Protein AF-A0A8H9R124-F1 (afdb_monomer)

Mean predicted aligned error: 13.08 Å

Radius of gyration: 15.52 Å; Cα contacts (8 Å, |Δi|>4): 54; chains: 1; bounding box: 39×44×35 Å

Foldseek 3Di:
DLVVLLVVLCVQACVCCLVDPVSDHDDPVQCPPPVNVVCSSVSVRGDDPPDDDDPDPPPVPPDDDDDDPPDDPCVVPPD

Solvent-accessible surface area (backbone atoms only — not comparable to full-atom values): 5152 Å² total; per-residue (Å²): 111,66,67,62,50,24,54,50,34,40,75,57,6,47,52,46,65,19,68,45,102,76,56,50,57,71,49,70,80,59,40,72,36,70,76,45,38,49,40,37,53,75,40,79,55,49,65,73,95,65,91,72,95,64,101,60,91,72,77,74,84,88,70,78,84,79,78,74,72,97,66,69,69,71,75,76,64,77,121

pLDDT: mean 74.24, std 21.97, range [34.84, 95.31]

Structure (mmCIF, N/CA/C/O backbone):
data_AF-A0A8H9R124-F1
#
_entry.id   AF-A0A8H9R124-F1
#
loop_
_atom_site.group_PDB
_atom_site.id
_atom_site.type_symbol
_atom_site.label_atom_id
_atom_site.label_alt_id
_atom_site.label_comp_id
_atom_site.label_asym_id
_atom_site.label_entity_id
_atom_site.label_seq_id
_atom_site.pdbx_PDB_ins_code
_atom_site.Cartn_x
_atom_site.Cartn_y
_atom_site.Cartn_z
_atom_site.occupancy
_atom_site.B_iso_or_equiv
_atom_site.auth_seq_id
_atom_site.auth_comp_id
_atom_site.auth_asym_id
_atom_site.auth_atom_id
_atom_site.pdbx_PDB_model_num
ATOM 1 N N . GLU A 1 1 ? -15.642 -1.864 9.818 1.00 78.81 1 GLU A N 1
ATOM 2 C CA . GLU A 1 1 ? -15.037 -0.582 9.373 1.00 78.81 1 GLU A CA 1
ATOM 3 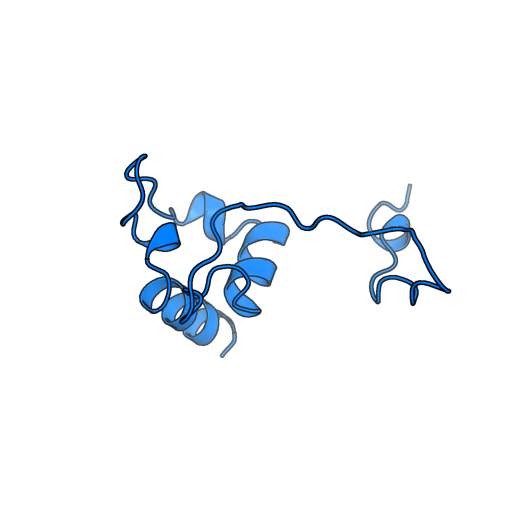C C . GLU A 1 1 ? -13.700 -0.717 8.629 1.00 78.81 1 GLU A C 1
ATOM 5 O O . GLU A 1 1 ? -13.430 0.098 7.754 1.00 78.81 1 GLU A O 1
ATOM 10 N N . ASN A 1 2 ? -12.881 -1.746 8.897 1.00 90.38 2 ASN A N 1
ATOM 11 C CA . ASN A 1 2 ? -11.545 -1.911 8.290 1.00 90.38 2 ASN A CA 1
ATOM 12 C C . ASN A 1 2 ? -11.520 -1.845 6.752 1.00 90.38 2 ASN A C 1
ATOM 14 O O . ASN A 1 2 ? -10.645 -1.205 6.181 1.00 90.38 2 ASN A O 1
ATOM 18 N N . VAL A 1 3 ? -12.496 -2.451 6.071 1.00 91.44 3 VAL A N 1
ATOM 19 C CA . VAL A 1 3 ? -12.554 -2.443 4.597 1.00 91.44 3 VAL A CA 1
ATOM 20 C C . VAL A 1 3 ? -12.763 -1.030 4.044 1.00 91.44 3 VAL A C 1
ATOM 22 O O . VAL A 1 3 ? -12.053 -0.620 3.133 1.00 91.44 3 VAL A O 1
ATOM 25 N N . ILE A 1 4 ? -13.667 -0.246 4.640 1.00 94.31 4 ILE A N 1
ATOM 26 C CA . ILE A 1 4 ? -13.918 1.147 4.234 1.00 94.31 4 ILE A CA 1
ATOM 27 C C . ILE A 1 4 ? -12.661 1.997 4.454 1.00 94.31 4 ILE A C 1
ATOM 29 O O . ILE A 1 4 ? -12.290 2.794 3.593 1.00 94.31 4 ILE A O 1
ATOM 33 N N . LYS A 1 5 ? -11.955 1.785 5.574 1.00 94.25 5 LYS A N 1
ATOM 34 C CA . LYS A 1 5 ? -10.674 2.451 5.851 1.00 94.25 5 LYS A CA 1
ATOM 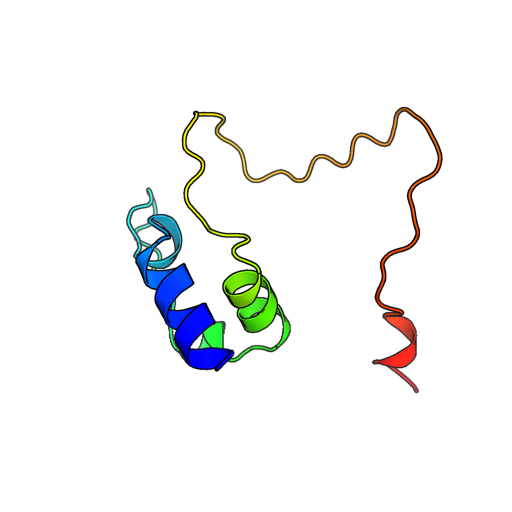35 C C . LYS A 1 5 ? -9.606 2.097 4.810 1.00 94.25 5 LYS A C 1
ATOM 37 O O . LYS A 1 5 ? -8.923 2.994 4.324 1.00 94.25 5 LYS A O 1
ATOM 42 N N . ALA A 1 6 ? -9.483 0.824 4.435 1.00 93.06 6 ALA A N 1
ATOM 43 C CA . ALA A 1 6 ? -8.552 0.391 3.394 1.00 93.06 6 ALA A CA 1
ATOM 44 C C . ALA A 1 6 ? -8.877 1.033 2.032 1.00 93.06 6 ALA A C 1
ATOM 46 O O . ALA A 1 6 ? -7.976 1.533 1.364 1.00 93.06 6 ALA A O 1
ATOM 47 N N . ILE A 1 7 ? -10.160 1.107 1.655 1.00 94.19 7 ILE A N 1
ATOM 48 C CA . ILE A 1 7 ? -10.608 1.789 0.428 1.00 94.19 7 ILE A CA 1
ATOM 49 C C . ILE A 1 7 ? -10.260 3.283 0.466 1.00 94.19 7 ILE A C 1
ATOM 51 O O . ILE A 1 7 ? -9.752 3.826 -0.514 1.00 94.19 7 ILE A O 1
ATOM 55 N N . LYS A 1 8 ? -10.462 3.951 1.608 1.00 94.56 8 LYS A N 1
ATOM 56 C CA . LYS A 1 8 ? -10.063 5.354 1.782 1.00 94.56 8 LYS A CA 1
ATOM 57 C C . LYS A 1 8 ? -8.553 5.540 1.591 1.00 94.56 8 LYS A C 1
ATOM 59 O O . LYS A 1 8 ? -8.143 6.442 0.867 1.00 94.56 8 LYS A O 1
ATOM 64 N N . ASN A 1 9 ? -7.737 4.656 2.166 1.00 93.31 9 ASN A N 1
ATOM 65 C CA . ASN A 1 9 ? -6.282 4.696 2.005 1.00 93.31 9 ASN A CA 1
ATOM 66 C C . ASN A 1 9 ? -5.834 4.451 0.551 1.00 93.31 9 ASN A C 1
ATOM 68 O O . ASN A 1 9 ? -4.847 5.042 0.125 1.00 93.31 9 ASN A O 1
ATOM 72 N N . ILE A 1 10 ? -6.558 3.632 -0.226 1.00 94.19 10 ILE A N 1
ATOM 73 C CA . ILE A 1 10 ? -6.322 3.489 -1.675 1.00 94.19 10 ILE A CA 1
ATOM 74 C C . ILE A 1 10 ? -6.552 4.826 -2.385 1.00 94.19 10 ILE A C 1
ATOM 76 O O . ILE A 1 10 ? -5.718 5.247 -3.183 1.00 94.19 10 ILE A O 1
ATOM 80 N N . ASN A 1 11 ? -7.647 5.524 -2.071 1.00 92.62 11 ASN A N 1
ATOM 81 C CA . ASN A 1 11 ? -7.967 6.811 -2.694 1.00 92.62 11 ASN A CA 1
ATOM 82 C C . ASN A 1 11 ? -6.926 7.908 -2.383 1.00 92.62 11 ASN A C 1
ATOM 84 O O . ASN A 1 11 ? -6.672 8.790 -3.206 1.00 92.62 11 ASN A O 1
ATOM 88 N N . GLU A 1 12 ? -6.299 7.825 -1.210 1.00 91.62 12 GLU A N 1
ATOM 89 C CA . GLU A 1 12 ? -5.239 8.726 -0.738 1.00 91.62 12 GLU A CA 1
ATOM 90 C C . GLU A 1 12 ? -3.830 8.360 -1.252 1.00 91.62 12 GLU A C 1
ATOM 92 O O . GLU A 1 12 ? -2.873 9.048 -0.911 1.00 91.62 12 GLU A O 1
ATOM 97 N N . SER A 1 13 ? -3.678 7.297 -2.052 1.00 92.06 13 SER A N 1
ATOM 98 C CA . SER A 1 13 ? -2.378 6.834 -2.554 1.00 92.06 13 SER A CA 1
ATOM 99 C C . SER A 1 13 ? -2.273 6.965 -4.069 1.00 92.06 13 SER A C 1
ATOM 101 O O . SER A 1 13 ? -2.935 6.244 -4.821 1.00 92.06 13 SER A O 1
ATOM 103 N N . SER A 1 14 ? -1.392 7.842 -4.540 1.00 91.56 14 SER A N 1
ATOM 104 C CA . SER A 1 14 ? -1.046 7.977 -5.956 1.00 91.56 14 SER A CA 1
ATOM 105 C C . SER A 1 14 ? -0.477 6.667 -6.510 1.00 91.56 14 SER A C 1
ATOM 107 O O . SER A 1 14 ? -0.838 6.249 -7.610 1.00 91.56 14 SER A O 1
ATOM 109 N N . PHE A 1 15 ? 0.327 5.941 -5.723 1.00 92.94 15 PHE A N 1
ATOM 110 C CA . PHE A 1 15 ? 0.873 4.644 -6.130 1.00 92.94 15 PHE A CA 1
ATOM 111 C C . PHE A 1 15 ? -0.214 3.587 -6.362 1.00 92.94 15 PHE A C 1
ATOM 113 O O . PHE A 1 15 ? -0.217 2.965 -7.422 1.00 92.94 15 PHE A O 1
ATOM 120 N N . LEU A 1 16 ? -1.139 3.394 -5.410 1.00 94.12 16 LEU A N 1
ATOM 121 C CA . LEU A 1 16 ? -2.204 2.383 -5.526 1.00 94.12 16 LEU A CA 1
ATOM 122 C C . LEU A 1 16 ? -3.196 2.714 -6.655 1.00 94.12 16 LEU A C 1
ATOM 124 O O . LEU A 1 16 ? -3.789 1.803 -7.233 1.00 94.12 16 LEU A O 1
ATOM 128 N N . LYS A 1 17 ? -3.339 3.999 -7.004 1.00 93.81 17 LYS A N 1
ATOM 129 C CA . LYS A 1 17 ? -4.152 4.488 -8.131 1.00 93.81 17 LYS A CA 1
ATOM 130 C C . LYS A 1 17 ? -3.440 4.452 -9.490 1.00 93.81 17 LYS A C 1
ATOM 132 O O . LYS A 1 17 ? -4.028 4.873 -10.480 1.00 93.81 17 LYS A O 1
ATOM 137 N N . GLY A 1 18 ? -2.190 3.993 -9.562 1.00 91.00 18 GLY A N 1
ATOM 138 C CA . GLY A 1 18 ? -1.431 3.959 -10.817 1.00 91.00 18 GLY A CA 1
ATOM 139 C C . GLY A 1 18 ? -0.876 5.291 -11.283 1.00 91.00 18 GLY A C 1
ATOM 140 O O . GLY A 1 18 ? -0.398 5.385 -12.406 1.00 91.00 18 GLY A O 1
ATOM 141 N N . GLN A 1 19 ? -0.834 6.300 -10.419 1.00 88.94 19 GLN A N 1
ATOM 142 C CA . GLN A 1 19 ? -0.134 7.559 -10.667 1.00 88.94 19 GLN A CA 1
ATOM 143 C C . GLN A 1 19 ? 1.369 7.377 -10.373 1.00 88.94 19 GLN A C 1
ATOM 145 O O . GLN A 1 19 ? 1.954 8.050 -9.528 1.00 88.94 19 GLN A O 1
ATOM 150 N N . ASN A 1 20 ? 1.986 6.393 -11.033 1.00 85.25 20 ASN A N 1
ATOM 151 C CA . ASN A 1 20 ? 3.402 6.045 -10.928 1.00 85.25 20 ASN A CA 1
ATOM 152 C C . ASN A 1 20 ? 3.976 5.742 -12.324 1.00 85.25 20 ASN A C 1
ATOM 154 O O . ASN A 1 20 ? 3.230 5.472 -13.259 1.00 85.25 20 ASN A O 1
ATOM 158 N N . ASN A 1 21 ? 5.305 5.716 -12.470 1.00 85.69 21 ASN A N 1
ATOM 159 C CA . ASN A 1 21 ? 5.980 5.536 -13.771 1.00 85.69 21 ASN A CA 1
ATOM 160 C C . ASN A 1 21 ? 5.663 4.210 -14.490 1.00 85.69 21 ASN A C 1
ATOM 162 O O . ASN A 1 21 ? 6.078 4.014 -15.628 1.00 85.69 21 ASN A O 1
ATOM 166 N N . ARG A 1 22 ? 4.996 3.271 -13.815 1.00 89.31 22 ARG A N 1
ATOM 167 C CA . ARG A 1 22 ? 4.631 1.955 -14.349 1.00 89.31 22 ARG A CA 1
ATOM 168 C C . ARG A 1 22 ? 3.124 1.806 -14.559 1.00 89.31 22 ARG A C 1
ATOM 170 O O . ARG A 1 22 ? 2.696 0.718 -14.926 1.00 89.31 22 ARG A O 1
ATOM 177 N N . ASN A 1 23 ? 2.335 2.855 -14.298 1.00 90.31 23 ASN A N 1
ATOM 178 C CA . ASN A 1 23 ? 0.871 2.838 -14.316 1.00 90.31 23 ASN A CA 1
ATOM 179 C C . ASN A 1 23 ? 0.267 1.636 -13.566 1.00 90.31 23 ASN A C 1
ATOM 181 O O . ASN A 1 23 ? -0.768 1.101 -13.956 1.00 90.31 23 ASN A O 1
ATOM 185 N N . TRP A 1 24 ? 0.940 1.160 -12.511 1.00 93.38 24 TRP A N 1
ATOM 186 C CA . TRP A 1 24 ? 0.484 -0.019 -11.778 1.00 93.38 24 TRP A CA 1
ATOM 187 C C . TRP A 1 24 ? -0.693 0.347 -10.878 1.00 93.38 24 TRP A C 1
ATOM 189 O O . TRP A 1 24 ? -0.538 1.199 -10.011 1.00 93.38 24 TRP A O 1
ATOM 199 N N . ILE A 1 25 ? -1.833 -0.319 -11.053 1.00 93.62 25 ILE A N 1
ATOM 200 C CA . ILE A 1 25 ? -3.063 -0.067 -10.296 1.00 93.62 25 ILE A CA 1
ATOM 201 C C . ILE A 1 25 ? -3.352 -1.269 -9.399 1.00 93.62 25 ILE A C 1
ATOM 203 O O . ILE A 1 25 ? -3.184 -2.422 -9.807 1.00 93.62 25 ILE A O 1
ATOM 207 N N . VAL A 1 26 ? -3.820 -1.004 -8.181 1.00 94.19 26 VAL A N 1
ATOM 208 C CA . VAL A 1 26 ? -4.266 -2.059 -7.273 1.00 94.19 26 VAL A CA 1
ATOM 209 C C . VAL A 1 26 ? -5.486 -2.791 -7.846 1.00 94.19 26 VAL A C 1
ATOM 211 O O . VAL A 1 26 ? -6.470 -2.170 -8.239 1.00 94.19 26 VAL A O 1
ATOM 214 N N . ASN A 1 27 ? -5.446 -4.124 -7.872 1.00 94.56 27 ASN A N 1
ATOM 215 C CA . ASN A 1 27 ? -6.602 -4.958 -8.198 1.00 94.56 27 ASN A CA 1
ATOM 216 C C . ASN A 1 27 ? -7.157 -5.637 -6.934 1.00 94.56 27 ASN A C 1
ATOM 218 O O . ASN A 1 27 ? -6.488 -5.716 -5.897 1.00 94.56 27 ASN A O 1
ATOM 222 N N . PHE A 1 28 ? -8.396 -6.125 -7.012 1.00 93.44 28 PHE A N 1
ATOM 223 C CA . PHE A 1 28 ? -9.064 -6.756 -5.873 1.00 93.44 28 PHE A CA 1
ATOM 224 C C . PHE A 1 28 ? -8.304 -7.993 -5.370 1.00 93.44 28 PHE A C 1
ATOM 226 O O . PHE A 1 28 ? -8.058 -8.108 -4.172 1.00 93.44 28 PHE A O 1
ATOM 233 N N . ASP A 1 29 ? -7.843 -8.857 -6.277 1.00 94.69 29 ASP A N 1
ATOM 234 C CA . ASP A 1 29 ? -7.116 -10.085 -5.927 1.00 94.69 29 ASP A CA 1
ATOM 235 C C . ASP A 1 29 ? -5.804 -9.818 -5.187 1.00 94.69 29 ASP A C 1
ATOM 237 O O . ASP A 1 29 ? -5.398 -10.581 -4.310 1.00 94.69 29 ASP A O 1
ATOM 241 N N . TRP A 1 30 ? -5.108 -8.731 -5.524 1.00 93.94 30 TRP A N 1
ATOM 242 C CA . TRP A 1 30 ? -3.921 -8.312 -4.792 1.00 93.94 30 TRP A CA 1
ATOM 243 C C . TRP A 1 30 ? -4.296 -7.741 -3.431 1.00 93.94 30 TRP A C 1
ATOM 245 O O . TRP A 1 30 ? -3.604 -8.042 -2.459 1.00 93.94 30 TRP A O 1
ATOM 255 N N . LEU A 1 31 ? -5.376 -6.958 -3.345 1.00 95.31 31 LEU A N 1
ATOM 256 C CA . LEU A 1 31 ? -5.819 -6.319 -2.108 1.00 95.31 31 LEU A CA 1
ATOM 257 C C . LEU A 1 31 ? -6.239 -7.337 -1.047 1.00 95.31 31 LEU A C 1
ATOM 259 O O . LEU A 1 31 ? -5.847 -7.183 0.103 1.00 95.31 31 LEU A O 1
ATOM 263 N N . VAL A 1 32 ? -7.006 -8.369 -1.409 1.00 93.25 32 VAL A N 1
ATOM 264 C CA . VAL A 1 32 ? -7.543 -9.345 -0.439 1.00 93.25 32 VAL A CA 1
ATOM 265 C C . VAL A 1 32 ? -6.494 -10.294 0.133 1.00 93.25 32 VAL A C 1
ATOM 267 O O . VAL A 1 32 ? -6.767 -11.001 1.104 1.00 93.25 32 VAL A O 1
ATOM 270 N N . LYS A 1 33 ? -5.274 -10.304 -0.418 1.00 92.69 33 LYS A N 1
ATOM 271 C CA . LYS A 1 33 ? -4.166 -11.051 0.181 1.00 92.69 33 LYS A CA 1
ATOM 272 C C . LYS A 1 33 ? -3.899 -10.491 1.583 1.00 92.69 33 LYS A C 1
ATOM 274 O O . LYS A 1 33 ? -3.637 -9.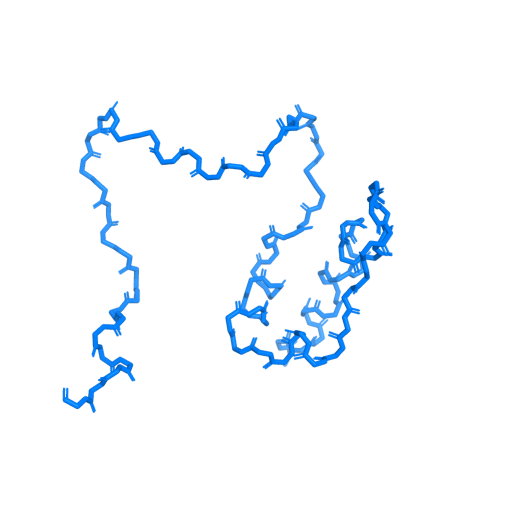291 1.691 1.00 92.69 33 LYS A O 1
ATOM 279 N N . PRO A 1 34 ? -3.872 -11.326 2.641 1.00 84.69 34 PRO A N 1
ATOM 280 C CA . PRO A 1 34 ? -3.762 -10.860 4.027 1.00 84.69 34 PRO A CA 1
ATOM 281 C C . PRO A 1 34 ? -2.612 -9.869 4.257 1.00 84.69 34 PRO A C 1
ATOM 283 O O . PRO A 1 34 ? -2.792 -8.831 4.888 1.00 84.69 34 PRO A O 1
ATOM 286 N N . ASN A 1 35 ? -1.448 -10.139 3.659 1.00 89.44 35 ASN A N 1
ATOM 287 C CA . ASN A 1 35 ? -0.261 -9.285 3.760 1.00 89.44 35 ASN A CA 1
ATOM 288 C C . ASN A 1 35 ? -0.459 -7.893 3.125 1.00 89.44 35 ASN A C 1
ATOM 290 O O . ASN A 1 35 ? 0.035 -6.890 3.631 1.00 89.44 35 ASN A O 1
ATOM 294 N N . ASN A 1 36 ? -1.186 -7.813 2.012 1.00 92.38 36 ASN A N 1
ATOM 295 C CA . ASN A 1 36 ? -1.386 -6.562 1.285 1.00 92.38 36 ASN A CA 1
ATOM 296 C C . ASN A 1 36 ? -2.512 -5.737 1.901 1.00 92.38 36 ASN A C 1
ATOM 298 O O . ASN A 1 36 ? -2.357 -4.528 2.069 1.00 92.38 36 ASN A O 1
ATOM 302 N N . PHE A 1 37 ? -3.607 -6.392 2.299 1.00 94.38 37 PHE A N 1
ATOM 303 C CA . PHE A 1 37 ? -4.724 -5.731 2.963 1.00 94.38 37 PHE A CA 1
ATOM 304 C C . PHE A 1 37 ? -4.265 -4.977 4.213 1.00 94.38 37 PHE A C 1
ATOM 306 O O . PHE A 1 37 ? -4.612 -3.811 4.383 1.00 94.38 37 PHE A O 1
ATOM 313 N N . ILE A 1 38 ? -3.438 -5.612 5.055 1.00 94.06 38 ILE A N 1
ATOM 314 C CA . ILE A 1 38 ? -2.916 -4.998 6.284 1.00 94.06 38 ILE A CA 1
ATOM 315 C C . ILE A 1 38 ? -2.060 -3.771 5.953 1.00 94.06 38 ILE A C 1
ATOM 317 O O . ILE A 1 38 ? -2.287 -2.703 6.513 1.00 94.06 38 ILE A O 1
ATOM 321 N N . LYS A 1 39 ? -1.152 -3.869 4.973 1.00 92.75 39 LYS A N 1
ATOM 322 C CA . LYS A 1 39 ? -0.319 -2.730 4.553 1.00 92.75 39 LYS A CA 1
ATOM 323 C C . LYS A 1 39 ? -1.149 -1.548 4.055 1.00 92.75 39 LYS A C 1
ATOM 325 O O . LYS A 1 39 ? -0.842 -0.398 4.365 1.00 92.75 39 LYS A O 1
ATOM 330 N N . VAL A 1 40 ? -2.205 -1.824 3.290 1.00 93.69 40 VAL A N 1
ATOM 331 C CA . VAL A 1 40 ? -3.139 -0.794 2.822 1.00 93.69 40 VAL A CA 1
ATOM 332 C C . VAL A 1 40 ? -3.925 -0.211 3.994 1.00 93.69 40 VAL A C 1
ATOM 334 O O . VAL A 1 40 ? -4.050 1.006 4.084 1.00 93.69 40 VAL A O 1
ATOM 337 N N . LEU A 1 41 ? -4.411 -1.037 4.922 1.00 93.50 41 LEU A N 1
ATOM 338 C CA . LEU A 1 41 ? -5.169 -0.612 6.103 1.00 93.50 41 LEU A CA 1
ATOM 339 C C . LEU A 1 41 ? -4.354 0.295 7.042 1.00 93.50 41 LEU A C 1
ATOM 341 O O . LEU A 1 41 ? -4.896 1.253 7.603 1.00 93.50 41 LEU A O 1
ATOM 345 N N . GLU A 1 42 ? -3.065 0.004 7.193 1.00 88.56 42 GLU A N 1
ATOM 346 C CA . GLU A 1 42 ? -2.116 0.779 8.000 1.00 88.56 42 GLU A CA 1
ATOM 347 C C . GLU A 1 42 ? -1.669 2.076 7.313 1.00 88.56 42 GLU A C 1
ATOM 349 O O . GLU A 1 42 ? -1.223 3.001 7.986 1.00 88.56 42 GLU A O 1
ATOM 354 N N . GLY A 1 43 ? -1.873 2.195 5.997 1.00 89.62 43 GLY A N 1
ATOM 355 C CA . GLY A 1 43 ? -1.509 3.388 5.235 1.00 89.62 43 GLY A CA 1
ATOM 356 C C . GLY A 1 43 ? -0.055 3.398 4.764 1.00 89.62 43 GLY A C 1
ATOM 357 O O . GLY A 1 43 ? 0.465 4.466 4.459 1.00 89.62 43 GLY A O 1
ATOM 358 N N . ASN A 1 44 ? 0.583 2.230 4.627 1.00 91.94 44 ASN A N 1
ATOM 359 C CA . ASN A 1 44 ? 1.982 2.095 4.184 1.00 91.94 44 ASN A CA 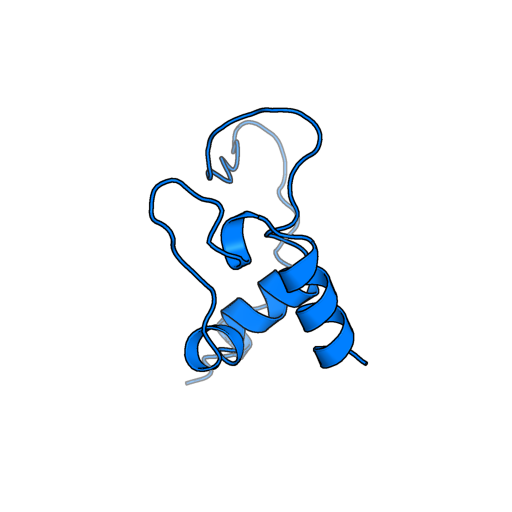1
ATOM 360 C C . ASN A 1 44 ? 2.241 2.599 2.751 1.00 91.94 44 ASN A C 1
ATOM 362 O O . ASN A 1 44 ? 3.385 2.650 2.313 1.00 91.94 44 ASN A O 1
ATOM 366 N N . TYR A 1 45 ? 1.183 2.940 2.015 1.00 92.00 45 TYR A N 1
ATOM 367 C CA . TYR A 1 45 ? 1.238 3.475 0.657 1.00 92.00 45 TYR A CA 1
ATOM 368 C C . TYR A 1 45 ? 0.719 4.915 0.558 1.00 92.00 45 TYR A C 1
ATOM 370 O O . TYR A 1 45 ? 0.489 5.385 -0.554 1.00 92.00 45 TYR A O 1
ATOM 378 N N . LYS A 1 46 ? 0.468 5.604 1.680 1.00 88.75 46 LYS A N 1
ATOM 379 C CA . LYS A 1 46 ? 0.073 7.018 1.642 1.00 88.75 46 LYS A CA 1
ATOM 380 C C . LYS A 1 46 ? 1.178 7.853 1.008 1.00 88.75 46 LYS A C 1
ATOM 382 O O . LYS A 1 46 ? 2.358 7.595 1.232 1.00 88.75 46 LYS A O 1
ATOM 387 N N . ASP A 1 47 ? 0.776 8.851 0.235 1.00 87.75 47 ASP A N 1
ATOM 388 C CA . ASP A 1 47 ? 1.725 9.751 -0.407 1.00 87.75 47 ASP A CA 1
ATOM 389 C C . ASP A 1 47 ? 2.461 10.576 0.663 1.00 87.75 47 ASP A C 1
ATOM 391 O O . ASP A 1 47 ? 1.841 11.213 1.520 1.00 87.75 47 ASP A O 1
ATOM 395 N N . GLU A 1 48 ? 3.794 10.546 0.647 1.00 77.06 48 GLU A N 1
ATOM 396 C CA . GLU A 1 48 ? 4.606 11.355 1.554 1.00 77.06 48 GLU A CA 1
ATOM 397 C C . GLU A 1 48 ? 4.625 12.811 1.066 1.00 77.06 48 GLU A C 1
ATOM 399 O O . GLU A 1 48 ? 5.180 13.134 0.013 1.00 77.06 48 GLU A O 1
ATOM 404 N N . ASN A 1 49 ? 4.036 13.716 1.853 1.00 61.19 49 ASN A N 1
ATOM 405 C CA . ASN A 1 49 ? 4.133 15.162 1.647 1.00 61.19 49 ASN A CA 1
ATOM 406 C C . ASN A 1 49 ? 5.552 15.651 1.993 1.00 61.19 49 ASN A C 1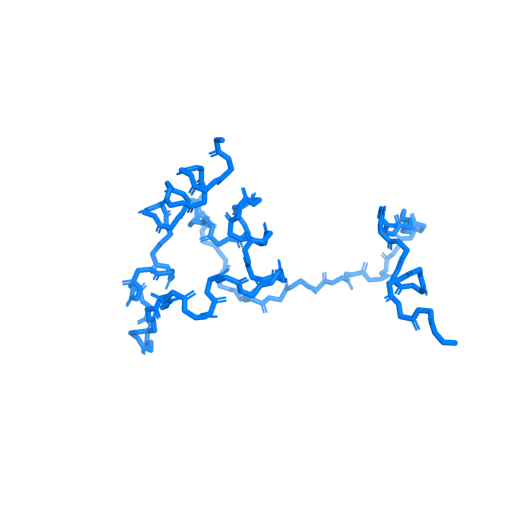
ATOM 408 O O . ASN A 1 49 ? 5.777 16.229 3.053 1.00 61.19 49 ASN A O 1
ATOM 412 N N . GLY A 1 50 ? 6.528 15.397 1.126 1.00 51.00 50 GLY A N 1
ATOM 413 C CA . GLY A 1 50 ? 7.898 15.880 1.311 1.00 51.00 50 GLY A CA 1
ATOM 414 C C . GLY A 1 50 ? 8.912 14.906 0.746 1.00 51.00 50 GLY A C 1
ATOM 415 O O . GLY A 1 50 ? 9.209 13.888 1.356 1.00 51.00 50 GLY A O 1
ATOM 416 N N . GLY A 1 51 ? 9.427 15.222 -0.441 1.00 51.50 51 GLY A N 1
ATOM 417 C CA . GLY A 1 51 ? 10.166 14.283 -1.271 1.00 51.50 51 GLY A CA 1
ATOM 418 C C . GLY A 1 51 ? 11.337 13.594 -0.574 1.00 51.50 51 GLY A C 1
ATOM 419 O O . GLY A 1 51 ? 12.232 14.250 -0.048 1.00 51.50 51 GLY A O 1
ATOM 420 N N . LYS A 1 52 ? 11.369 12.267 -0.698 1.00 44.19 52 LYS A N 1
ATOM 421 C CA . LYS A 1 52 ? 12.578 11.455 -0.850 1.00 44.19 52 LYS A CA 1
ATOM 422 C C . LYS A 1 52 ? 12.199 10.169 -1.575 1.00 44.19 52 LYS A C 1
ATOM 424 O O . LYS A 1 52 ? 11.631 9.239 -1.022 1.00 44.19 52 LYS A O 1
ATOM 429 N N . ASN A 1 53 ? 12.537 10.140 -2.858 1.00 49.34 53 ASN A N 1
ATOM 430 C CA . ASN A 1 53 ? 12.559 8.926 -3.654 1.00 49.34 53 ASN A CA 1
ATOM 431 C C . ASN A 1 53 ? 13.418 7.870 -2.941 1.00 49.34 53 ASN A C 1
ATOM 433 O O . ASN A 1 53 ? 14.612 8.098 -2.749 1.00 49.34 53 ASN A O 1
ATOM 437 N N . ASN A 1 54 ? 12.810 6.752 -2.543 1.00 42.84 54 ASN A N 1
ATOM 438 C CA . ASN A 1 54 ? 13.257 5.372 -2.774 1.00 42.84 54 ASN A CA 1
ATOM 439 C C . ASN A 1 54 ? 12.566 4.440 -1.774 1.00 42.84 54 ASN A C 1
ATOM 441 O O . ASN A 1 54 ? 12.753 4.562 -0.567 1.00 42.84 54 ASN A O 1
ATOM 445 N N . GLY A 1 55 ? 11.813 3.469 -2.301 1.00 45.28 55 GLY A N 1
ATOM 446 C CA . GLY A 1 55 ? 11.222 2.359 -1.554 1.00 45.28 55 GLY A CA 1
ATOM 447 C C . GLY A 1 55 ? 12.288 1.451 -0.948 1.00 45.28 55 GLY A C 1
ATOM 448 O O . GLY A 1 55 ? 12.557 0.353 -1.425 1.00 45.28 55 GLY A O 1
ATOM 449 N N . SER A 1 56 ? 12.923 1.922 0.111 1.00 36.53 56 SER A N 1
ATOM 450 C CA . SER A 1 56 ? 13.857 1.166 0.917 1.00 36.53 56 SER A CA 1
ATOM 451 C C . SER A 1 56 ? 13.567 1.507 2.364 1.00 36.53 56 SER A C 1
ATOM 453 O O . SER A 1 56 ? 14.002 2.536 2.872 1.00 36.53 56 SER A O 1
ATOM 455 N N . PHE A 1 57 ? 12.885 0.594 3.049 1.00 50.25 57 PHE A N 1
ATOM 456 C CA . PHE A 1 57 ? 13.091 0.412 4.477 1.00 50.25 57 PHE A CA 1
ATOM 457 C C . PHE A 1 57 ? 14.569 -0.002 4.636 1.00 50.25 57 PHE A C 1
ATOM 459 O O . PHE A 1 57 ? 14.896 -1.184 4.712 1.00 50.25 57 PHE A O 1
ATOM 466 N N . ARG A 1 58 ? 15.507 0.955 4.555 1.0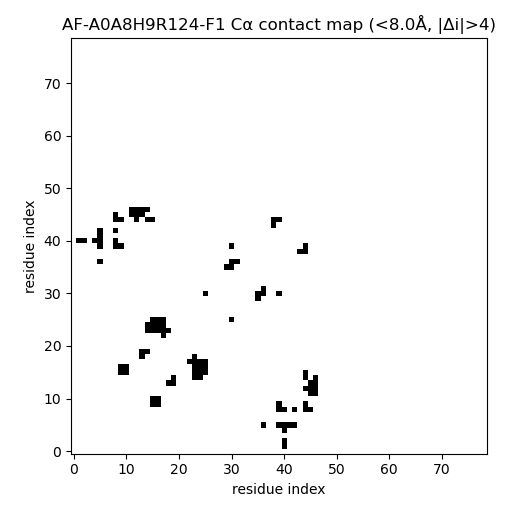0 41.09 58 ARG A N 1
ATOM 467 C CA . ARG A 1 58 ? 16.876 0.729 5.013 1.00 41.09 58 ARG A CA 1
ATOM 468 C C . ARG A 1 58 ? 16.779 0.714 6.523 1.00 41.09 58 ARG A C 1
ATOM 470 O O . ARG A 1 58 ? 16.769 1.753 7.171 1.00 41.09 58 ARG A O 1
ATOM 477 N N . GLN A 1 59 ? 16.621 -0.489 7.053 1.00 42.03 59 GLN A N 1
ATOM 478 C CA . GLN A 1 59 ? 16.875 -0.778 8.446 1.00 42.03 59 GLN A CA 1
ATOM 479 C C . GLN A 1 59 ? 18.368 -0.504 8.653 1.00 42.03 59 GLN A C 1
ATOM 481 O O . GLN A 1 59 ? 19.224 -1.308 8.292 1.00 42.03 59 GLN A O 1
ATOM 486 N N . ASP A 1 60 ? 18.681 0.712 9.088 1.00 34.84 60 ASP A N 1
ATOM 487 C CA . ASP A 1 60 ? 20.026 1.097 9.480 1.00 34.84 60 ASP A CA 1
ATOM 488 C C . ASP A 1 60 ? 20.337 0.339 10.779 1.00 34.84 60 ASP A C 1
ATOM 490 O O . ASP A 1 60 ? 19.876 0.697 11.860 1.00 34.84 60 ASP A O 1
ATOM 494 N N . PHE A 1 61 ? 21.033 -0.796 10.664 1.00 44.06 61 PHE A N 1
ATOM 495 C CA . PHE A 1 61 ? 21.417 -1.649 11.797 1.00 44.06 61 PHE A CA 1
ATOM 496 C C . PHE A 1 61 ? 22.570 -1.055 12.627 1.00 44.06 61 PHE A C 1
ATOM 498 O O . PHE A 1 61 ? 23.092 -1.713 13.527 1.00 44.06 61 PHE A O 1
ATOM 505 N N . SER A 1 62 ? 22.968 0.194 12.373 1.00 47.03 62 SER A N 1
ATOM 506 C CA . SER A 1 62 ? 24.048 0.865 13.092 1.00 47.03 62 SER A CA 1
ATOM 507 C C . SER A 1 62 ? 23.525 1.728 14.243 1.00 47.03 62 SER A C 1
ATOM 509 O O . SER A 1 62 ? 23.659 2.947 14.236 1.00 47.03 62 SER A O 1
ATOM 511 N N . LYS A 1 63 ? 22.900 1.075 15.231 1.00 41.09 63 LYS A N 1
ATOM 512 C CA . LYS A 1 63 ? 22.884 1.407 16.675 1.00 41.09 63 LYS A CA 1
ATOM 513 C C . LYS A 1 63 ? 21.586 0.939 17.325 1.00 41.09 63 LYS A C 1
ATOM 515 O O . LYS A 1 63 ? 20.529 1.521 17.131 1.00 41.09 63 LYS A O 1
ATOM 520 N N . GLY A 1 64 ? 21.742 -0.021 18.232 1.00 44.38 64 GLY A N 1
ATOM 521 C CA . GLY A 1 64 ? 20.935 -0.079 19.446 1.00 44.38 64 GLY A CA 1
ATOM 522 C C . GLY A 1 64 ? 19.575 -0.755 19.307 1.00 44.38 64 GLY A C 1
ATOM 523 O O . GLY A 1 64 ? 18.579 -0.115 19.014 1.00 44.38 64 GLY A O 1
ATOM 524 N N . GLN A 1 65 ? 19.559 -2.045 19.650 1.00 52.28 65 GLN A N 1
ATOM 525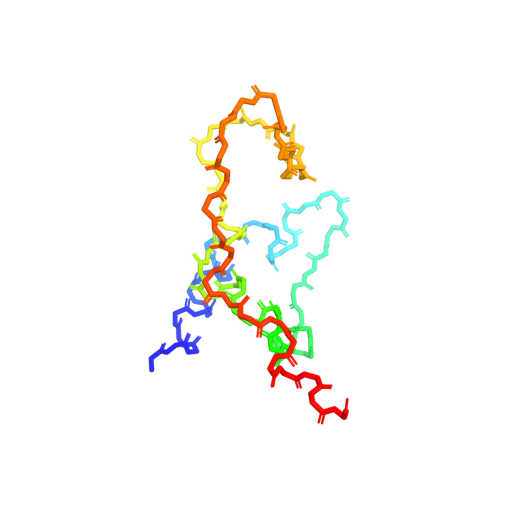 C CA . GLN A 1 65 ? 18.448 -2.733 20.321 1.00 52.28 65 GLN A CA 1
ATOM 526 C C . GLN A 1 65 ? 17.069 -2.521 19.673 1.00 52.28 65 GLN A C 1
ATOM 528 O O . GLN A 1 65 ? 16.194 -1.837 20.198 1.00 52.28 65 GLN A O 1
ATOM 533 N N . GLY A 1 66 ? 16.879 -3.164 18.518 1.00 42.81 66 GLY A N 1
ATOM 534 C CA . GLY A 1 66 ? 15.589 -3.243 17.842 1.00 42.81 66 GLY A CA 1
ATOM 535 C C . GLY A 1 66 ? 14.553 -3.967 18.700 1.00 42.81 66 GLY A C 1
ATOM 536 O O . GLY A 1 66 ? 14.729 -5.131 19.068 1.00 42.81 66 GLY A O 1
ATOM 537 N N . ALA A 1 67 ? 13.461 -3.269 19.005 1.00 50.88 67 ALA A N 1
ATOM 538 C CA . ALA A 1 67 ? 12.255 -3.868 19.549 1.00 50.88 67 ALA A CA 1
ATOM 539 C C . ALA A 1 67 ? 11.803 -5.022 18.644 1.00 50.88 67 ALA A C 1
ATOM 541 O O . ALA A 1 67 ? 11.733 -4.880 17.420 1.00 50.88 67 ALA A O 1
ATOM 542 N N . LYS A 1 68 ? 11.512 -6.173 19.258 1.00 50.56 68 LYS A N 1
ATOM 543 C CA . LYS A 1 68 ? 11.039 -7.361 18.546 1.00 50.56 68 LYS A CA 1
ATOM 544 C C . LYS A 1 68 ? 9.757 -7.021 17.765 1.00 50.56 68 LYS A C 1
ATOM 546 O O . LYS A 1 68 ? 8.922 -6.277 18.291 1.00 50.56 68 LYS A O 1
ATOM 551 N N . PRO A 1 69 ? 9.579 -7.543 16.538 1.00 53.38 69 PRO A N 1
ATOM 552 C CA . PRO A 1 69 ? 8.329 -7.387 15.804 1.00 53.38 69 PRO A CA 1
ATOM 553 C C . PRO A 1 69 ? 7.156 -7.845 16.682 1.00 53.38 69 PRO A C 1
ATOM 555 O O . PRO A 1 69 ? 7.233 -8.879 17.341 1.00 53.38 69 PRO A O 1
ATOM 558 N N . LYS A 1 70 ? 6.064 -7.067 16.702 1.00 56.84 70 LYS A N 1
ATOM 559 C CA . LYS A 1 70 ? 4.846 -7.366 17.487 1.00 56.84 70 LYS A CA 1
ATOM 560 C C 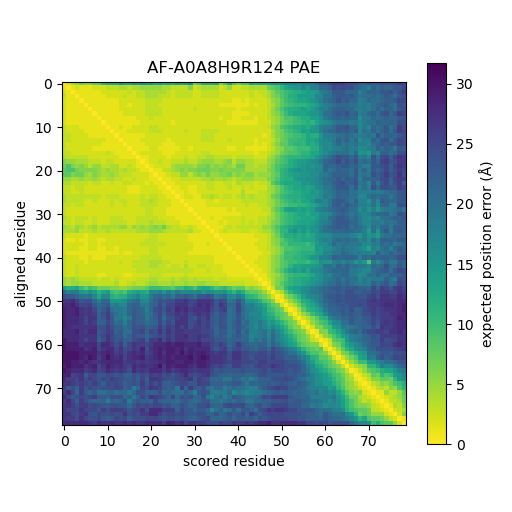. LYS A 1 70 ? 4.139 -8.661 17.063 1.00 56.84 70 LYS A C 1
ATOM 562 O O . LYS A 1 70 ? 3.191 -9.072 17.726 1.00 56.84 70 LYS A O 1
ATOM 567 N N . TYR A 1 71 ? 4.591 -9.282 15.978 1.00 45.75 71 TYR A N 1
ATOM 568 C CA . TYR A 1 71 ? 4.033 -10.504 15.426 1.00 45.75 71 TYR A CA 1
ATOM 569 C C . TYR A 1 71 ? 5.090 -11.605 15.437 1.00 45.75 71 TYR A C 1
ATOM 571 O O . TYR A 1 71 ? 6.181 -11.446 14.889 1.00 45.75 71 TYR A O 1
ATOM 579 N N . ASP A 1 72 ? 4.729 -12.707 16.083 1.00 62.16 72 ASP A N 1
ATOM 580 C CA . ASP A 1 72 ? 5.464 -13.964 16.102 1.00 62.16 72 ASP A CA 1
ATOM 581 C C . ASP A 1 72 ? 5.082 -14.757 14.843 1.00 62.16 72 ASP A C 1
ATOM 583 O O . ASP A 1 72 ? 3.997 -15.338 14.763 1.00 62.16 72 ASP A O 1
ATOM 587 N N . TYR A 1 73 ? 5.939 -14.695 13.822 1.00 50.78 73 TYR A N 1
ATOM 588 C CA . TYR A 1 73 ? 5.718 -15.369 12.540 1.00 50.78 73 TYR A CA 1
ATOM 589 C C . TYR A 1 73 ? 5.811 -16.899 12.651 1.00 50.78 73 TYR A C 1
ATOM 591 O O . TYR A 1 73 ? 5.258 -17.595 11.797 1.00 50.78 73 TYR A O 1
ATOM 599 N N . ASP A 1 74 ? 6.427 -17.421 13.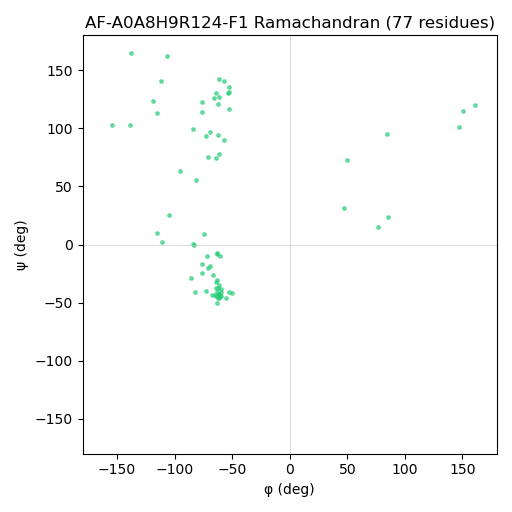714 1.00 56.31 74 ASP A N 1
ATOM 600 C CA . ASP A 1 74 ? 6.578 -18.861 13.938 1.00 56.31 74 ASP A CA 1
ATOM 601 C C . ASP A 1 74 ? 5.258 -19.487 14.422 1.00 56.31 74 ASP A C 1
ATOM 603 O O . ASP A 1 74 ? 4.973 -20.647 14.136 1.00 56.31 74 ASP A O 1
ATOM 607 N N . LYS A 1 75 ? 4.368 -18.698 15.047 1.00 56.19 75 LYS A N 1
ATOM 608 C CA . LYS A 1 75 ? 3.007 -19.140 15.416 1.00 56.19 75 LYS A CA 1
ATOM 609 C C . LYS A 1 75 ? 2.052 -19.325 14.243 1.00 56.19 75 LYS A C 1
ATOM 611 O O . LYS A 1 75 ? 1.029 -19.986 14.397 1.00 56.19 75 LYS A O 1
ATOM 616 N N . ILE A 1 76 ? 2.334 -18.708 13.099 1.00 50.69 76 ILE A N 1
ATOM 617 C CA . ILE A 1 76 ? 1.447 -18.758 11.929 1.00 50.69 76 ILE A CA 1
ATOM 618 C C . ILE A 1 76 ? 1.726 -20.012 11.092 1.00 50.69 76 ILE A C 1
ATOM 620 O O . ILE A 1 76 ? 0.813 -20.541 10.464 1.00 50.69 76 ILE A O 1
ATOM 624 N N . ASN A 1 77 ? 2.960 -20.516 11.124 1.00 39.34 77 ASN A N 1
ATOM 625 C CA . ASN A 1 77 ? 3.410 -21.631 10.292 1.00 39.34 77 ASN A CA 1
ATOM 626 C C . ASN A 1 77 ? 3.550 -22.949 11.064 1.00 39.34 77 ASN A C 1
ATOM 628 O O . ASN A 1 77 ? 4.342 -23.786 10.652 1.00 39.34 77 ASN A O 1
ATOM 632 N N . GLY A 1 78 ? 2.813 -23.130 12.164 1.00 43.34 78 GLY A N 1
ATOM 633 C CA . GLY A 1 78 ? 2.881 -24.330 13.001 1.00 43.34 78 GLY A CA 1
ATOM 634 C C . GLY A 1 78 ? 2.588 -25.634 12.245 1.00 43.34 78 GLY A C 1
ATOM 635 O O . GLY A 1 78 ? 1.440 -26.076 12.194 1.00 43.34 78 GLY A O 1
ATOM 636 N N . ILE A 1 79 ? 3.656 -26.230 11.709 1.00 39.50 79 ILE A N 1
ATOM 637 C CA . ILE A 1 79 ? 3.950 -27.664 11.628 1.00 39.50 79 ILE A CA 1
ATOM 638 C C . ILE A 1 79 ? 5.200 -27.875 12.479 1.00 39.50 79 ILE A C 1
ATOM 640 O O . ILE A 1 79 ? 6.160 -27.091 12.294 1.00 39.50 79 ILE A O 1
#

Secondary structure (DSSP, 8-state):
-HHHHHHHHHHT-TTTBT-STT--B--HHHHTSHHHHHHHHHTTT---SS-----------SSS-PPPPSS-GGGTS--

Organism: Clostridium perfringens (NCBI:txid1502)

Sequence (79 aa):
ENVIKAIKNINESSFLKGQNNRNWIVNFDWLVKPNNFIKVLEGNYKDENGGKNNGSFRQDFSKGQGAKPKYDYDKINGI